Protein AF-A0A4Z2I5U9-F1 (afdb_monomer_lite)

Structure (mmCIF, N/CA/C/O backbone):
data_AF-A0A4Z2I5U9-F1
#
_entry.id   AF-A0A4Z2I5U9-F1
#
loop_
_atom_site.group_PDB
_atom_site.id
_atom_site.type_symbol
_atom_site.label_atom_id
_atom_site.label_alt_id
_atom_site.label_comp_id
_atom_site.label_asym_id
_atom_site.label_entity_id
_atom_site.label_seq_id
_atom_site.pdbx_PDB_ins_code
_atom_site.Cartn_x
_atom_site.Cartn_y
_atom_site.Cartn_z
_atom_site.occupancy
_atom_site.B_iso_or_equiv
_atom_site.auth_seq_id
_atom_site.auth_comp_id
_atom_site.auth_asym_id
_atom_site.auth_atom_id
_atom_site.pdbx_PDB_model_num
ATOM 1 N N . MET A 1 1 ? 30.782 12.715 21.870 1.00 36.53 1 MET A N 1
ATOM 2 C CA . MET A 1 1 ? 29.831 11.591 22.039 1.00 36.53 1 MET A CA 1
ATOM 3 C C . MET A 1 1 ? 28.956 11.567 20.795 1.00 36.53 1 MET A C 1
ATOM 5 O O . MET A 1 1 ? 28.400 12.606 20.507 1.00 36.53 1 MET A O 1
ATOM 9 N N . SER A 1 2 ? 28.831 10.538 19.965 1.00 38.31 2 SER A N 1
ATOM 10 C CA . SER A 1 2 ? 29.176 9.125 20.089 1.00 38.31 2 SER A CA 1
ATOM 11 C C . SER A 1 2 ? 29.490 8.554 18.703 1.00 38.31 2 SER A C 1
ATOM 13 O O . SER A 1 2 ? 29.048 9.061 17.678 1.00 38.31 2 SER A O 1
ATOM 15 N N . ARG A 1 3 ? 30.323 7.516 18.714 1.00 47.38 3 ARG A N 1
ATOM 16 C CA . ARG A 1 3 ? 30.872 6.787 17.570 1.00 47.38 3 ARG A CA 1
ATOM 17 C C . ARG A 1 3 ? 29.775 6.160 16.702 1.00 47.38 3 ARG A C 1
ATOM 19 O O . ARG A 1 3 ? 28.807 5.641 17.245 1.00 47.38 3 ARG A O 1
ATOM 26 N N . SER A 1 4 ? 30.036 6.048 15.401 1.00 41.62 4 SER A N 1
ATOM 27 C CA . SER A 1 4 ? 29.812 4.804 14.648 1.00 41.62 4 SER A CA 1
ATOM 28 C C . SER A 1 4 ? 30.653 4.802 13.374 1.00 41.62 4 SER A C 1
ATOM 30 O O . SER A 1 4 ? 30.242 5.229 12.302 1.00 41.62 4 SER A O 1
ATOM 32 N N . HIS A 1 5 ? 31.883 4.323 13.542 1.00 49.62 5 HIS A N 1
ATOM 33 C CA . HIS A 1 5 ? 32.709 3.778 12.476 1.00 49.62 5 HIS A CA 1
ATOM 34 C C . HIS A 1 5 ? 32.177 2.357 12.219 1.00 49.62 5 HIS A C 1
ATOM 36 O O . HIS A 1 5 ? 32.496 1.437 12.966 1.00 49.62 5 HIS A O 1
ATOM 42 N N . CYS A 1 6 ? 31.304 2.184 11.229 1.00 40.12 6 CYS A N 1
ATOM 43 C CA . CYS A 1 6 ? 30.964 0.875 10.672 1.00 40.12 6 CYS A CA 1
ATOM 44 C C . CYS A 1 6 ? 30.392 1.074 9.262 1.00 40.12 6 CYS A C 1
ATOM 46 O O . CYS A 1 6 ? 29.454 1.848 9.093 1.00 40.12 6 CYS A O 1
ATOM 48 N N . GLY A 1 7 ? 30.943 0.387 8.255 1.00 42.06 7 GLY A N 1
ATOM 49 C CA . GLY A 1 7 ? 30.237 0.197 6.980 1.00 42.06 7 GLY A CA 1
ATOM 50 C C . GLY A 1 7 ? 30.947 0.617 5.689 1.00 42.06 7 GLY A C 1
ATOM 51 O O . GLY A 1 7 ? 30.267 1.000 4.744 1.00 42.06 7 GLY A O 1
ATOM 52 N N . GLY A 1 8 ? 32.277 0.516 5.588 1.00 40.66 8 GLY A N 1
ATOM 53 C CA . GLY A 1 8 ? 32.987 0.760 4.317 1.00 40.66 8 GLY A CA 1
ATOM 54 C C . GLY A 1 8 ? 32.619 -0.211 3.180 1.00 40.66 8 GLY A C 1
ATOM 55 O O . GLY A 1 8 ? 32.756 0.138 2.015 1.00 40.66 8 GLY A O 1
ATOM 56 N N . ILE A 1 9 ? 32.094 -1.399 3.506 1.00 43.00 9 ILE A N 1
ATOM 57 C CA . ILE A 1 9 ? 31.749 -2.447 2.524 1.00 43.00 9 ILE A CA 1
ATOM 58 C C . ILE A 1 9 ? 30.229 -2.518 2.283 1.00 43.00 9 ILE A C 1
ATOM 60 O O . ILE A 1 9 ? 29.787 -2.760 1.167 1.00 43.00 9 ILE A O 1
ATOM 64 N N . LYS A 1 10 ? 29.410 -2.180 3.291 1.00 43.62 10 LYS A N 1
ATOM 65 C CA . LYS A 1 10 ? 27.941 -2.157 3.168 1.00 43.62 10 LYS A CA 1
ATOM 66 C C . LYS A 1 10 ? 27.428 -0.940 2.381 1.00 43.62 10 LYS A C 1
ATOM 68 O O . LYS A 1 10 ? 26.355 -1.009 1.798 1.00 43.62 10 LYS A O 1
ATOM 73 N N . ARG A 1 11 ? 28.213 0.148 2.292 1.00 43.50 11 ARG A N 1
ATOM 74 C CA . ARG A 1 11 ? 27.884 1.327 1.465 1.00 43.50 11 ARG A CA 1
ATOM 75 C C . ARG A 1 11 ? 27.935 1.065 -0.040 1.00 43.50 11 ARG A C 1
ATOM 77 O O . ARG A 1 11 ? 27.160 1.686 -0.756 1.00 43.50 11 ARG A O 1
ATOM 84 N N . LEU A 1 12 ? 28.806 0.178 -0.536 1.00 37.88 12 LEU A N 1
ATOM 85 C CA . LEU A 1 12 ? 28.911 -0.056 -1.985 1.00 37.88 12 LEU A CA 1
ATOM 86 C C . LEU A 1 12 ? 27.724 -0.864 -2.529 1.00 37.88 12 LEU A C 1
ATOM 88 O O . LEU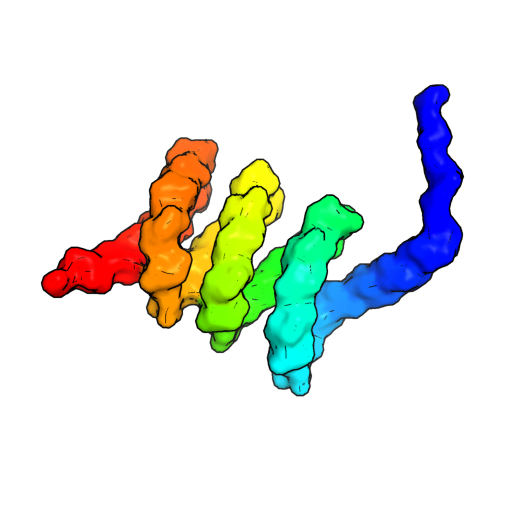 A 1 12 ? 27.158 -0.484 -3.551 1.00 37.88 12 LEU A O 1
ATOM 92 N N . GLU A 1 13 ? 27.287 -1.911 -1.822 1.00 43.59 13 GLU A N 1
ATOM 93 C CA . GLU A 1 13 ? 26.042 -2.617 -2.167 1.00 43.59 13 GLU A CA 1
ATOM 94 C C . GLU A 1 13 ? 24.836 -1.679 -2.077 1.00 43.59 13 GLU A C 1
ATOM 96 O O . GLU A 1 13 ? 23.963 -1.691 -2.941 1.00 43.59 13 GLU A O 1
ATOM 101 N N . PHE A 1 14 ? 24.798 -0.820 -1.061 1.00 46.00 14 PHE A N 1
ATOM 102 C CA . PHE A 1 14 ? 23.684 0.093 -0.852 1.00 46.00 14 PHE A CA 1
ATOM 103 C C . PHE A 1 14 ? 23.618 1.212 -1.907 1.00 46.00 14 PHE A C 1
ATOM 105 O O . PHE A 1 14 ? 22.540 1.496 -2.417 1.00 46.00 14 PHE A O 1
ATOM 112 N N . CYS A 1 15 ? 24.752 1.778 -2.342 1.00 45.50 15 CYS A N 1
ATOM 113 C CA . CYS A 1 15 ? 24.790 2.742 -3.451 1.00 45.50 15 CYS A CA 1
ATOM 114 C C . CYS A 1 15 ? 24.381 2.116 -4.795 1.00 45.50 15 CYS A C 1
ATOM 116 O O . CYS A 1 15 ? 23.673 2.757 -5.576 1.00 45.50 15 CYS A O 1
ATOM 118 N N . CYS A 1 16 ? 24.779 0.866 -5.065 1.00 48.31 16 CYS A N 1
ATOM 119 C CA . CYS A 1 16 ? 24.292 0.132 -6.237 1.00 48.31 16 CYS A CA 1
ATOM 120 C C . CYS A 1 16 ? 22.774 -0.072 -6.170 1.00 48.31 16 CYS A C 1
ATOM 122 O O . CYS A 1 16 ? 22.078 0.201 -7.148 1.00 48.31 16 CYS A O 1
ATOM 124 N N . ASN A 1 17 ? 22.248 -0.463 -5.005 1.00 56.78 17 ASN A N 1
ATOM 125 C CA . ASN A 1 17 ? 20.806 -0.560 -4.777 1.00 56.78 17 ASN A CA 1
ATOM 126 C C . ASN A 1 17 ? 20.102 0.800 -4.924 1.00 56.78 17 ASN A C 1
ATOM 128 O O . ASN A 1 17 ? 19.005 0.853 -5.463 1.00 56.78 17 ASN A O 1
ATOM 132 N N . HIS A 1 18 ? 20.739 1.909 -4.544 1.00 55.75 18 HIS A N 1
ATOM 133 C CA . HIS A 1 18 ? 20.190 3.263 -4.662 1.00 55.75 18 HIS A CA 1
ATOM 134 C C . HIS A 1 18 ? 20.009 3.706 -6.125 1.00 55.75 18 HIS A C 1
ATOM 136 O O . HIS A 1 18 ? 18.985 4.281 -6.501 1.00 55.75 18 HIS A O 1
ATOM 142 N N . MET A 1 19 ? 20.989 3.415 -6.987 1.00 60.72 19 MET A N 1
ATOM 143 C CA . MET A 1 19 ? 20.868 3.652 -8.431 1.00 60.72 19 MET A CA 1
ATOM 144 C C . MET A 1 19 ? 19.874 2.680 -9.084 1.00 60.72 19 MET A C 1
ATOM 146 O O . MET A 1 19 ? 19.106 3.099 -9.951 1.00 60.72 19 MET A O 1
ATOM 150 N N . LEU A 1 20 ? 19.832 1.421 -8.629 1.00 61.44 20 LEU A N 1
ATOM 151 C CA . LEU A 1 20 ? 18.856 0.419 -9.068 1.00 61.44 20 LEU A CA 1
ATOM 152 C C . LEU A 1 20 ? 17.418 0.795 -8.690 1.00 61.44 20 LEU A C 1
ATOM 154 O O . LEU A 1 20 ? 16.541 0.693 -9.535 1.00 61.44 20 LEU A O 1
ATOM 158 N N . LEU A 1 21 ? 17.168 1.312 -7.485 1.00 63.12 21 LEU A N 1
ATOM 159 C CA . LEU A 1 21 ? 15.856 1.802 -7.034 1.00 63.12 21 LEU A CA 1
ATOM 160 C C . LEU A 1 21 ? 15.336 2.961 -7.879 1.00 63.12 21 LEU A C 1
ATOM 162 O O . LEU A 1 21 ? 14.135 3.050 -8.129 1.00 63.12 21 LEU A O 1
ATOM 166 N N . ARG A 1 22 ? 16.232 3.811 -8.389 1.00 62.44 22 ARG A N 1
ATOM 167 C CA . ARG A 1 22 ? 15.857 4.878 -9.322 1.00 62.44 22 ARG A CA 1
ATOM 168 C C . ARG A 1 22 ? 15.444 4.347 -10.694 1.00 62.44 22 ARG A C 1
ATOM 170 O O . ARG A 1 22 ? 14.571 4.939 -11.323 1.00 62.44 22 ARG A O 1
ATOM 177 N N . VAL A 1 23 ? 16.053 3.257 -11.165 1.00 62.16 23 VAL A N 1
ATOM 178 C CA . VAL A 1 23 ? 15.736 2.668 -12.480 1.00 62.16 23 VAL A CA 1
ATOM 179 C C . VAL A 1 23 ? 14.718 1.531 -12.410 1.00 62.16 23 VAL A C 1
ATOM 181 O O . VAL A 1 23 ? 14.165 1.179 -13.445 1.00 62.16 23 VAL A O 1
ATOM 184 N N . LEU A 1 24 ? 14.422 0.998 -11.219 1.00 65.75 24 LEU A N 1
ATOM 185 C CA . LEU A 1 24 ? 13.393 -0.010 -10.938 1.00 65.75 24 LEU A CA 1
ATOM 186 C C . LEU A 1 24 ? 12.033 0.328 -11.573 1.00 65.75 24 LEU A C 1
ATOM 188 O O . LEU A 1 24 ? 11.507 -0.516 -12.299 1.00 65.75 24 LEU A O 1
ATOM 192 N N . PRO A 1 25 ? 11.488 1.551 -11.419 1.00 62.66 25 PRO A N 1
ATOM 193 C CA . PRO A 1 25 ? 10.264 1.931 -12.125 1.00 62.66 25 PRO A CA 1
ATOM 194 C C . PRO A 1 25 ? 10.411 1.921 -13.661 1.00 62.66 25 PRO A C 1
ATOM 196 O O . PRO A 1 25 ? 9.454 1.599 -14.358 1.00 62.66 25 PRO A O 1
ATOM 199 N N . SER A 1 26 ? 11.603 2.184 -14.207 1.00 65.38 26 SER A N 1
ATOM 200 C CA . SER A 1 26 ? 11.872 2.122 -15.656 1.00 65.38 26 SER A CA 1
ATOM 201 C C . SER A 1 26 ? 12.090 0.698 -16.186 1.00 65.38 26 SER A C 1
ATOM 203 O O . SER A 1 26 ? 11.882 0.453 -17.375 1.00 65.38 26 SER A O 1
ATOM 205 N N . VAL A 1 27 ? 12.512 -0.249 -15.339 1.00 64.88 27 VAL A N 1
ATOM 206 C CA . VAL A 1 27 ? 12.643 -1.675 -15.700 1.00 64.88 27 VAL A CA 1
ATOM 207 C C . VAL A 1 27 ? 11.392 -2.489 -15.384 1.00 64.88 27 VAL A C 1
ATOM 209 O O . VAL A 1 27 ? 11.263 -3.598 -15.895 1.00 64.88 27 VAL A O 1
ATOM 212 N N . TYR A 1 28 ? 10.435 -1.933 -14.637 1.00 65.94 28 TYR A N 1
ATOM 213 C CA . TYR A 1 28 ? 9.131 -2.547 -14.392 1.00 65.94 28 TYR A CA 1
ATOM 214 C C . TYR A 1 28 ? 8.431 -3.067 -15.658 1.00 65.94 28 TYR A C 1
ATOM 216 O O . TYR A 1 28 ? 8.099 -4.251 -15.683 1.00 65.94 28 TYR A O 1
ATOM 224 N N . PRO A 1 29 ? 8.285 -2.286 -16.750 1.00 65.25 29 PRO A N 1
ATOM 225 C CA . PRO A 1 29 ? 7.681 -2.805 -17.979 1.00 65.25 29 PRO A CA 1
ATOM 226 C C . PRO A 1 29 ? 8.541 -3.863 -18.691 1.00 65.25 29 PRO A C 1
ATOM 228 O O . PRO A 1 29 ? 8.046 -4.545 -19.582 1.00 65.25 29 PRO A O 1
ATOM 231 N N . ARG A 1 30 ? 9.827 -4.006 -18.335 1.00 67.56 30 ARG A N 1
ATOM 232 C CA . ARG A 1 30 ? 10.723 -5.016 -18.918 1.00 67.56 30 ARG A CA 1
ATOM 233 C C . ARG A 1 30 ? 10.706 -6.338 -18.154 1.00 67.56 30 ARG A C 1
ATOM 235 O O . ARG A 1 30 ? 10.841 -7.378 -18.789 1.00 67.56 30 ARG A O 1
ATOM 242 N N . GLN A 1 31 ? 10.597 -6.306 -16.824 1.00 65.69 31 GLN A N 1
ATOM 243 C CA . GLN A 1 31 ? 10.641 -7.496 -15.961 1.00 65.69 31 GLN A CA 1
ATOM 244 C C . GLN A 1 31 ? 9.713 -7.353 -14.738 1.00 65.69 31 GLN A C 1
ATOM 246 O O . GLN A 1 31 ? 10.194 -7.243 -13.606 1.00 65.69 31 GLN A O 1
ATOM 251 N N . PRO A 1 32 ? 8.384 -7.361 -14.939 1.00 67.38 32 PRO A N 1
ATOM 252 C CA . PRO A 1 32 ? 7.423 -7.195 -13.849 1.00 67.38 32 PRO A CA 1
ATOM 253 C C . PRO A 1 32 ? 7.489 -8.351 -12.836 1.00 67.38 32 PRO A C 1
ATOM 255 O O . PRO A 1 32 ? 7.521 -8.097 -11.636 1.00 67.38 32 PRO A O 1
ATOM 258 N N . ASP A 1 33 ? 7.635 -9.594 -13.307 1.00 70.06 33 ASP A N 1
ATOM 259 C CA . ASP A 1 33 ? 7.684 -10.813 -12.481 1.00 70.06 33 ASP A CA 1
ATOM 260 C C . ASP A 1 33 ? 8.820 -10.800 -11.444 1.00 70.06 33 ASP A C 1
ATOM 262 O O . ASP A 1 33 ? 8.630 -11.096 -10.264 1.00 70.06 33 ASP A O 1
ATOM 266 N N . THR A 1 34 ? 10.019 -10.393 -11.868 1.00 71.31 34 THR A N 1
ATOM 267 C CA . THR A 1 34 ? 11.189 -10.295 -10.986 1.00 71.31 34 THR A CA 1
ATOM 268 C C . THR A 1 34 ? 10.963 -9.249 -9.898 1.00 71.31 34 THR A C 1
ATOM 270 O O . THR A 1 34 ? 11.282 -9.486 -8.733 1.00 71.31 34 THR A O 1
ATOM 273 N N . ILE A 1 35 ? 10.361 -8.110 -10.248 1.00 73.44 35 ILE A N 1
ATOM 274 C CA . ILE A 1 35 ? 10.025 -7.075 -9.270 1.00 73.44 35 ILE A CA 1
ATOM 275 C C . ILE A 1 35 ? 8.950 -7.568 -8.311 1.00 73.44 35 ILE A C 1
ATOM 277 O O . ILE A 1 35 ? 9.091 -7.347 -7.114 1.00 73.44 35 ILE A O 1
ATOM 281 N N . HIS A 1 36 ? 7.917 -8.261 -8.796 1.00 72.94 36 HIS A N 1
ATOM 282 C CA . HIS A 1 36 ? 6.871 -8.828 -7.940 1.00 72.94 36 HIS A CA 1
ATOM 283 C C . HIS A 1 36 ? 7.452 -9.837 -6.944 1.00 72.94 36 HIS A C 1
ATOM 285 O O . HIS A 1 36 ? 7.142 -9.765 -5.756 1.00 72.94 36 HIS A O 1
ATOM 291 N N . CYS A 1 37 ? 8.370 -10.703 -7.385 1.00 71.62 37 CYS A N 1
ATOM 292 C CA . CYS A 1 37 ? 9.051 -11.663 -6.516 1.00 71.62 37 CYS A CA 1
ATOM 293 C C . CYS A 1 37 ? 9.937 -10.977 -5.462 1.00 71.62 37 CYS A C 1
ATOM 295 O O . CYS A 1 37 ? 10.001 -11.416 -4.312 1.00 71.62 37 CYS A O 1
ATOM 297 N N . HIS A 1 38 ? 10.610 -9.884 -5.826 1.00 71.94 38 HIS A N 1
ATOM 298 C CA . HIS A 1 38 ? 11.441 -9.122 -4.894 1.00 71.94 38 HIS A CA 1
ATOM 299 C C . HIS A 1 38 ? 10.658 -8.106 -4.059 1.00 71.94 38 HIS A C 1
ATOM 301 O O . HIS A 1 38 ? 11.195 -7.624 -3.065 1.00 71.94 38 HIS A O 1
ATOM 307 N N . LEU A 1 39 ? 9.399 -7.812 -4.393 1.00 75.56 39 LEU A N 1
ATOM 308 C CA . LEU A 1 39 ? 8.582 -6.786 -3.743 1.00 75.56 39 LEU A CA 1
ATOM 309 C C . LEU A 1 39 ? 8.464 -7.023 -2.235 1.00 75.56 39 LEU A C 1
ATOM 311 O O . LEU A 1 39 ? 8.632 -6.094 -1.452 1.00 75.56 39 LEU A O 1
ATOM 315 N N . GLY A 1 40 ? 8.267 -8.274 -1.811 1.00 73.62 40 GLY A N 1
ATOM 316 C CA . GLY A 1 40 ? 8.241 -8.631 -0.388 1.00 73.62 40 GLY A CA 1
ATOM 317 C C . GLY A 1 40 ? 9.556 -8.349 0.327 1.00 73.62 40 GLY A C 1
ATOM 318 O O . GLY A 1 40 ? 9.567 -7.789 1.421 1.00 73.62 40 GLY A O 1
ATOM 319 N N . ASN A 1 41 ? 10.673 -8.661 -0.325 1.00 75.44 41 ASN A N 1
ATOM 320 C CA . ASN A 1 41 ? 12.002 -8.425 0.225 1.00 75.44 41 ASN A CA 1
ATOM 321 C C . ASN A 1 41 ? 12.336 -6.923 0.264 1.00 75.44 41 ASN A C 1
ATOM 323 O O . ASN A 1 41 ? 12.909 -6.439 1.236 1.00 75.44 41 ASN A O 1
ATOM 327 N N . LEU A 1 42 ? 11.920 -6.177 -0.765 1.00 74.88 42 LEU A N 1
ATOM 328 C CA . LEU A 1 42 ? 12.045 -4.722 -0.864 1.00 74.88 42 LEU A CA 1
ATOM 329 C C . LEU A 1 42 ? 11.235 -4.015 0.231 1.00 74.88 42 LEU A C 1
ATOM 331 O O . LEU A 1 42 ? 11.750 -3.122 0.900 1.00 74.88 42 LEU A O 1
ATOM 335 N N . THR A 1 43 ? 9.999 -4.460 0.463 1.00 73.88 43 THR A N 1
ATOM 336 C CA . THR A 1 43 ? 9.129 -3.898 1.502 1.00 73.88 43 THR A CA 1
ATOM 337 C C . THR A 1 43 ? 9.669 -4.226 2.898 1.00 73.88 43 THR A C 1
ATOM 339 O O . THR A 1 43 ? 9.703 -3.350 3.751 1.00 73.88 43 THR A O 1
ATOM 342 N N . ALA A 1 44 ? 10.215 -5.428 3.122 1.00 75.81 44 ALA A N 1
ATOM 343 C CA . ALA A 1 44 ? 10.890 -5.775 4.380 1.00 75.81 44 ALA A CA 1
ATOM 344 C C . ALA A 1 44 ? 12.181 -4.966 4.618 1.00 75.81 44 ALA A C 1
ATOM 346 O O . ALA A 1 44 ? 12.526 -4.633 5.754 1.00 75.81 44 ALA A O 1
ATOM 347 N N . MET A 1 45 ? 12.898 -4.618 3.546 1.00 72.12 45 MET A N 1
ATOM 348 C CA . MET A 1 45 ? 14.060 -3.735 3.615 1.00 72.12 45 MET A CA 1
ATOM 349 C C . MET A 1 45 ? 13.686 -2.270 3.855 1.00 72.12 45 MET A C 1
ATOM 351 O O . MET A 1 45 ? 14.548 -1.522 4.299 1.00 72.12 45 MET A O 1
ATOM 355 N N . MET A 1 46 ? 12.432 -1.853 3.637 1.00 75.19 46 MET A N 1
ATOM 356 C CA . MET A 1 46 ? 11.996 -0.454 3.758 1.00 75.19 46 MET A CA 1
ATOM 357 C C . MET A 1 46 ? 12.323 0.163 5.126 1.00 75.19 46 MET A C 1
ATOM 359 O O . MET A 1 46 ? 12.727 1.320 5.187 1.00 75.19 46 MET A O 1
ATOM 363 N N . SER A 1 47 ? 12.249 -0.611 6.215 1.00 69.31 47 SER A N 1
ATOM 364 C CA . SER A 1 47 ? 12.629 -0.144 7.562 1.00 69.31 47 SER A CA 1
ATOM 365 C C . SER A 1 47 ? 14.137 0.088 7.748 1.00 69.31 47 SER A C 1
ATOM 367 O O . SER A 1 47 ? 14.539 0.693 8.738 1.00 69.31 47 SER A O 1
ATOM 369 N N . GLN A 1 48 ? 14.969 -0.443 6.852 1.00 72.56 48 GLN A N 1
ATOM 370 C CA . GLN A 1 48 ? 16.432 -0.351 6.886 1.00 72.56 48 GLN A CA 1
ATOM 371 C C . GLN A 1 48 ? 16.981 0.649 5.854 1.00 72.56 48 GLN A C 1
ATOM 373 O O . GLN A 1 48 ? 18.191 0.863 5.808 1.00 72.56 48 GLN A O 1
ATOM 378 N N . LEU A 1 49 ? 16.113 1.208 5.005 1.00 71.50 49 LEU A N 1
ATOM 379 C CA . LEU A 1 49 ? 16.462 2.146 3.939 1.00 71.50 49 LEU A CA 1
ATOM 380 C C . LEU A 1 49 ? 16.417 3.603 4.431 1.00 71.50 49 LEU A C 1
ATOM 382 O O . LEU A 1 49 ? 15.654 3.914 5.345 1.00 71.50 49 LEU A O 1
ATOM 386 N N . GLU A 1 50 ? 17.196 4.500 3.814 1.00 75.50 50 GLU A N 1
ATOM 387 C CA . GLU A 1 50 ? 17.103 5.936 4.095 1.00 75.50 50 GLU A CA 1
ATOM 388 C C . GLU A 1 50 ? 15.889 6.559 3.375 1.00 75.50 50 GLU A C 1
ATOM 390 O O . GLU A 1 50 ? 15.303 5.984 2.451 1.00 75.50 50 GLU A O 1
ATOM 395 N N . SER A 1 51 ? 15.500 7.770 3.790 1.00 72.06 51 SER A N 1
ATOM 396 C CA . SER A 1 51 ? 14.324 8.478 3.264 1.00 72.06 51 SER A CA 1
ATOM 397 C C . SER A 1 51 ? 14.254 8.584 1.726 1.00 72.06 51 SER A C 1
ATOM 399 O O . SER A 1 51 ? 13.164 8.387 1.182 1.00 72.06 51 SER A O 1
ATOM 401 N N . PRO A 1 52 ? 15.344 8.870 0.974 1.00 74.69 52 PRO A N 1
ATOM 402 C CA . PRO A 1 52 ? 15.256 8.952 -0.482 1.00 74.69 52 PRO A CA 1
ATOM 403 C C . PRO A 1 52 ? 14.976 7.595 -1.140 1.00 74.69 52 PRO A C 1
ATOM 405 O O . PRO A 1 52 ? 14.212 7.537 -2.105 1.00 74.69 52 PRO A O 1
ATOM 408 N N . GLU A 1 53 ? 15.533 6.493 -0.643 1.00 75.50 53 GLU A N 1
ATOM 409 C CA . GLU A 1 53 ? 15.232 5.151 -1.155 1.00 75.50 53 GLU A CA 1
ATOM 410 C C . GLU A 1 53 ? 13.806 4.724 -0.851 1.00 75.50 53 GLU A C 1
ATOM 412 O O . GLU A 1 53 ? 13.140 4.183 -1.735 1.00 75.50 53 GLU A O 1
ATOM 417 N N . GLN A 1 54 ? 13.323 4.994 0.365 1.00 78.19 54 GLN A N 1
ATOM 418 C CA . GLN A 1 54 ? 11.940 4.710 0.742 1.00 78.19 54 GLN A CA 1
ATOM 419 C C . GLN A 1 54 ? 10.970 5.374 -0.240 1.00 78.19 54 GLN A C 1
ATOM 421 O O . GLN A 1 54 ? 10.056 4.717 -0.731 1.00 78.19 54 GLN A O 1
ATOM 426 N N . GLN A 1 55 ? 11.223 6.629 -0.622 1.00 78.12 55 GLN A N 1
ATOM 427 C CA . GLN A 1 55 ? 10.421 7.352 -1.615 1.00 78.12 55 GLN A CA 1
ATOM 428 C C . GLN A 1 55 ? 10.431 6.683 -3.003 1.00 78.12 55 GLN A C 1
ATOM 430 O O . GLN A 1 55 ? 9.385 6.574 -3.647 1.00 78.12 55 GLN A O 1
ATOM 435 N N . HIS A 1 56 ? 11.581 6.184 -3.471 1.00 79.69 56 HIS A N 1
ATOM 436 C CA . HIS A 1 56 ? 11.646 5.443 -4.740 1.00 79.69 56 HIS A CA 1
ATOM 437 C C . HIS A 1 56 ? 10.874 4.118 -4.669 1.00 79.69 56 HIS A C 1
ATOM 439 O O . HIS A 1 56 ? 10.168 3.761 -5.613 1.00 79.69 56 HIS A O 1
ATOM 445 N N . LEU A 1 57 ? 10.977 3.408 -3.545 1.00 79.81 57 LEU A N 1
ATOM 446 C CA . LEU A 1 57 ? 10.311 2.126 -3.319 1.00 79.81 57 LEU A CA 1
ATOM 447 C C . LEU A 1 57 ? 8.790 2.302 -3.219 1.00 79.81 57 LEU A C 1
ATOM 449 O O . LEU A 1 57 ? 8.038 1.564 -3.847 1.00 79.81 57 LEU A O 1
ATOM 453 N N . ILE A 1 58 ? 8.338 3.347 -2.526 1.00 82.50 58 ILE A N 1
ATOM 454 C CA . ILE A 1 58 ? 6.938 3.778 -2.494 1.00 82.50 58 ILE A CA 1
ATOM 455 C C . ILE A 1 58 ? 6.417 4.065 -3.900 1.00 82.50 58 ILE A C 1
ATOM 457 O O . ILE A 1 58 ? 5.341 3.593 -4.260 1.00 82.50 58 ILE A O 1
ATOM 461 N N . ARG A 1 59 ? 7.176 4.800 -4.722 1.00 81.81 59 ARG A N 1
ATOM 462 C CA . ARG A 1 59 ? 6.779 5.085 -6.107 1.00 81.81 59 ARG A CA 1
ATOM 463 C C . ARG A 1 59 ? 6.663 3.810 -6.943 1.00 81.81 59 ARG A C 1
ATOM 465 O O . ARG A 1 59 ? 5.737 3.701 -7.739 1.00 81.81 59 ARG A O 1
ATOM 472 N N . LEU A 1 60 ? 7.548 2.835 -6.742 1.00 82.00 60 LEU A N 1
ATOM 473 C CA . LEU A 1 60 ? 7.418 1.521 -7.371 1.00 82.00 60 LEU A CA 1
ATOM 474 C C . LEU A 1 60 ? 6.142 0.803 -6.910 1.00 82.00 60 LEU A C 1
ATOM 476 O O . LEU A 1 60 ? 5.422 0.266 -7.745 1.00 82.00 60 LEU A O 1
ATOM 480 N N . ILE A 1 61 ? 5.834 0.837 -5.610 1.00 81.44 61 ILE A N 1
ATOM 481 C CA . ILE A 1 61 ? 4.598 0.269 -5.055 1.00 81.44 61 ILE A CA 1
ATOM 482 C C . ILE A 1 61 ? 3.365 0.940 -5.669 1.00 81.44 61 ILE A C 1
ATOM 484 O O . ILE A 1 61 ? 2.434 0.227 -6.015 1.00 81.44 61 ILE A O 1
ATOM 488 N N . GLN A 1 62 ? 3.364 2.266 -5.870 1.00 82.12 62 GLN A N 1
ATOM 489 C CA . GLN A 1 62 ? 2.274 2.960 -6.578 1.00 82.12 62 GLN A CA 1
ATOM 490 C C . GLN A 1 62 ? 2.078 2.413 -7.993 1.00 82.12 62 GLN A C 1
ATOM 492 O O . GLN A 1 62 ? 0.969 2.058 -8.364 1.00 82.12 62 GLN A O 1
ATOM 497 N N . ILE A 1 63 ? 3.162 2.296 -8.767 1.00 82.31 63 ILE A N 1
ATOM 498 C CA . ILE A 1 63 ? 3.102 1.786 -10.145 1.00 82.31 63 ILE A CA 1
ATOM 499 C C . ILE A 1 63 ? 2.603 0.338 -10.160 1.00 82.31 63 ILE A C 1
ATOM 501 O O . ILE A 1 63 ? 1.798 -0.035 -11.006 1.00 82.31 63 ILE A O 1
ATOM 505 N N . VAL A 1 64 ? 3.057 -0.488 -9.211 1.00 82.88 64 VAL A N 1
ATOM 506 C CA . VAL A 1 64 ? 2.571 -1.865 -9.064 1.00 82.88 64 VAL A CA 1
ATOM 507 C C . VAL A 1 64 ? 1.095 -1.874 -8.678 1.00 82.88 64 VAL A C 1
ATOM 509 O O . VAL A 1 64 ? 0.370 -2.719 -9.182 1.00 82.88 64 VAL A O 1
ATOM 512 N N . ALA A 1 65 ? 0.641 -0.959 -7.822 1.00 82.06 65 ALA A N 1
ATOM 513 C CA . ALA A 1 65 ? -0.764 -0.844 -7.446 1.00 82.06 65 ALA A CA 1
ATOM 514 C C . ALA A 1 65 ? -1.642 -0.484 -8.643 1.00 82.06 65 ALA A C 1
ATOM 516 O O . ALA A 1 65 ? -2.693 -1.082 -8.817 1.00 82.06 65 ALA A O 1
ATOM 517 N N . GLU A 1 66 ? -1.177 0.433 -9.488 1.00 81.69 66 GLU A N 1
ATOM 518 C CA . GLU A 1 66 ? -1.893 0.872 -10.684 1.00 81.69 66 GLU A CA 1
ATOM 519 C C . GLU A 1 66 ? -1.930 -0.226 -11.763 1.00 81.69 66 GLU A C 1
ATOM 521 O O . GLU A 1 66 ? -2.970 -0.496 -12.357 1.00 81.69 66 GLU A O 1
ATOM 526 N N . GLN A 1 67 ? -0.806 -0.914 -11.992 1.00 82.25 67 GLN A N 1
ATOM 527 C CA . GLN A 1 67 ? -0.672 -1.903 -13.069 1.00 82.25 67 GLN A CA 1
ATOM 528 C C . GLN A 1 67 ? -1.121 -3.318 -12.659 1.00 82.25 67 GLN A C 1
ATOM 530 O O . GLN A 1 67 ? -1.744 -4.031 -13.441 1.00 82.25 67 GLN A O 1
ATOM 535 N N . HIS A 1 68 ? -0.770 -3.756 -11.447 1.00 80.88 68 HIS A N 1
ATOM 536 C CA . HIS A 1 68 ? -0.989 -5.110 -10.919 1.00 80.88 68 HIS A CA 1
ATOM 537 C C . HIS A 1 68 ? -1.359 -5.098 -9.416 1.00 80.88 68 HIS A C 1
ATOM 539 O O . HIS A 1 68 ? -0.640 -5.671 -8.586 1.00 80.88 68 HIS A O 1
ATOM 545 N N . PRO A 1 69 ? -2.513 -4.519 -9.041 1.00 77.56 69 PRO A N 1
ATOM 546 C CA . PRO A 1 69 ? -2.938 -4.378 -7.641 1.00 77.56 69 PRO A CA 1
ATOM 547 C C . PRO A 1 69 ? -3.064 -5.714 -6.888 1.00 77.56 69 PRO A C 1
ATOM 549 O O . PRO A 1 69 ? -2.848 -5.784 -5.679 1.00 77.56 69 PRO A O 1
ATOM 552 N N . LEU A 1 70 ? -3.342 -6.817 -7.591 1.00 78.69 70 LEU A N 1
ATOM 553 C CA . LEU A 1 70 ? -3.422 -8.159 -6.997 1.00 78.69 70 LEU A CA 1
ATOM 554 C C . LEU A 1 70 ? -2.099 -8.608 -6.356 1.00 78.69 70 LEU A C 1
ATOM 556 O O . LEU A 1 70 ? -2.113 -9.329 -5.360 1.00 78.69 70 LEU A O 1
ATOM 560 N N . MET A 1 71 ? -0.958 -8.150 -6.878 1.00 78.94 71 MET A N 1
ATOM 561 C CA . MET A 1 71 ? 0.366 -8.483 -6.336 1.00 78.94 71 MET A CA 1
ATOM 562 C C . MET A 1 71 ? 0.634 -7.810 -4.988 1.00 78.94 71 MET A C 1
ATOM 564 O O . MET A 1 71 ? 1.475 -8.274 -4.218 1.00 78.94 71 MET A O 1
ATOM 568 N N . LEU A 1 72 ? -0.107 -6.745 -4.670 1.00 77.00 72 LEU A N 1
ATOM 569 C CA . LEU A 1 72 ? -0.019 -6.065 -3.384 1.00 77.00 72 LEU A CA 1
ATOM 570 C C . LEU A 1 72 ? -0.921 -6.676 -2.317 1.00 77.00 72 LEU A C 1
ATOM 572 O O . LEU A 1 72 ? -0.650 -6.430 -1.149 1.00 77.00 72 LEU A O 1
ATOM 576 N N . SER A 1 73 ? -1.913 -7.511 -2.659 1.00 77.81 73 SER A N 1
ATOM 577 C CA . SER A 1 73 ? -2.738 -8.229 -1.665 1.00 77.81 73 SER A CA 1
ATOM 578 C C . SER A 1 73 ? -1.916 -8.901 -0.550 1.00 77.81 73 SER A C 1
ATOM 580 O O . SER A 1 73 ? -2.194 -8.635 0.618 1.00 77.81 73 SER A O 1
ATOM 582 N N . PRO A 1 74 ? -0.875 -9.709 -0.847 1.00 79.19 74 PRO A N 1
ATOM 583 C CA . PRO A 1 74 ? -0.037 -10.306 0.199 1.00 79.19 74 PRO A CA 1
ATOM 584 C C . PRO A 1 74 ? 0.860 -9.290 0.928 1.00 79.19 74 PRO A C 1
ATOM 586 O O . PRO A 1 74 ? 1.325 -9.569 2.029 1.00 79.19 74 PRO A O 1
ATOM 589 N N . GLN A 1 75 ? 1.103 -8.114 0.339 1.00 78.06 75 GLN A N 1
ATOM 590 C CA . GLN A 1 75 ? 1.898 -7.036 0.938 1.00 78.06 75 GLN A CA 1
ATOM 591 C C . GLN A 1 75 ? 1.061 -6.094 1.813 1.00 78.06 75 GLN A C 1
ATOM 593 O O . GLN A 1 75 ? 1.639 -5.395 2.640 1.00 78.06 75 GLN A O 1
ATOM 598 N N . VAL A 1 76 ? -0.272 -6.067 1.670 1.00 81.44 76 VAL A N 1
ATOM 599 C CA . VAL A 1 76 ? -1.189 -5.194 2.431 1.00 81.44 76 VAL A CA 1
ATOM 600 C C . VAL A 1 76 ? -0.851 -5.125 3.925 1.00 81.44 76 VAL A C 1
ATOM 602 O O . VAL A 1 76 ? -0.650 -4.011 4.402 1.00 81.44 76 VAL A O 1
ATOM 605 N N . PRO A 1 77 ? -0.734 -6.237 4.682 1.00 80.69 77 PRO A N 1
ATOM 606 C CA . PRO A 1 77 ? -0.411 -6.167 6.111 1.00 80.69 77 PRO A CA 1
ATOM 607 C C . PRO A 1 77 ? 0.920 -5.460 6.395 1.00 80.69 77 PRO A C 1
ATOM 609 O O . PRO A 1 77 ? 1.016 -4.677 7.339 1.00 80.69 77 PRO A O 1
ATOM 612 N N . THR A 1 78 ? 1.930 -5.685 5.555 1.00 81.38 78 THR A N 1
ATOM 613 C CA . THR A 1 78 ? 3.232 -5.022 5.658 1.00 81.38 78 THR A CA 1
ATOM 614 C C . THR A 1 78 ? 3.112 -3.524 5.375 1.00 81.38 78 THR A C 1
ATOM 616 O O . THR A 1 78 ? 3.603 -2.711 6.152 1.00 81.38 78 THR A O 1
ATOM 619 N N . LEU A 1 79 ? 2.406 -3.142 4.305 1.00 81.56 79 LEU A N 1
ATOM 620 C CA . LEU A 1 79 ? 2.160 -1.741 3.943 1.00 81.56 79 LEU A CA 1
ATOM 621 C C . LEU A 1 79 ? 1.367 -1.008 5.031 1.00 81.56 79 LEU A C 1
ATOM 623 O O . LEU A 1 79 ? 1.688 0.125 5.372 1.00 81.56 79 LEU A O 1
ATOM 627 N N . VAL A 1 80 ? 0.370 -1.673 5.619 1.00 80.69 80 VAL A N 1
ATOM 628 C CA . VAL A 1 80 ? -0.410 -1.149 6.745 1.00 80.69 80 VAL A CA 1
ATOM 629 C C . VAL A 1 80 ? 0.475 -0.923 7.973 1.00 80.69 80 VAL A C 1
ATOM 631 O O . VAL A 1 80 ? 0.299 0.076 8.665 1.00 80.69 80 VAL A O 1
ATOM 634 N N . GLY A 1 81 ? 1.473 -1.781 8.203 1.00 80.25 81 GLY A N 1
ATOM 635 C CA . GLY A 1 81 ? 2.492 -1.570 9.234 1.00 80.25 81 GLY A CA 1
ATOM 636 C C . GLY A 1 81 ? 3.309 -0.286 9.038 1.00 80.25 81 GLY A C 1
ATOM 637 O O . GLY A 1 81 ? 3.711 0.336 10.019 1.00 80.25 81 GLY A O 1
ATOM 638 N N . TYR A 1 82 ? 3.491 0.156 7.791 1.00 80.56 82 TYR A N 1
ATOM 639 C CA . TYR A 1 82 ? 4.195 1.397 7.450 1.00 80.56 82 TYR A CA 1
ATOM 640 C C . TYR A 1 82 ? 3.301 2.645 7.426 1.00 80.56 82 TYR A C 1
ATOM 642 O O . TYR A 1 82 ? 3.824 3.754 7.352 1.00 80.56 82 TYR A O 1
ATOM 650 N N . LEU A 1 83 ? 1.973 2.513 7.566 1.00 75.56 83 LEU A N 1
ATOM 651 C CA . LEU A 1 83 ? 1.057 3.666 7.637 1.00 75.56 83 LEU A CA 1
ATOM 652 C C . LEU A 1 83 ? 1.291 4.563 8.864 1.00 75.56 83 LEU A C 1
ATOM 654 O O . LEU A 1 83 ? 0.728 5.656 8.917 1.00 75.56 83 LEU A O 1
ATOM 658 N N . GLY A 1 84 ? 2.107 4.129 9.830 1.00 69.00 84 GLY A N 1
ATOM 659 C CA . GLY A 1 84 ? 2.553 4.960 10.950 1.00 69.00 84 GLY A CA 1
ATOM 660 C C . GLY A 1 84 ? 3.558 6.052 10.564 1.00 69.00 84 GLY A C 1
ATOM 661 O O . GLY A 1 84 ? 3.752 6.983 11.342 1.00 69.00 84 GLY A O 1
ATOM 662 N N . ASP A 1 85 ? 4.175 5.965 9.382 1.00 76.62 85 ASP A N 1
ATOM 663 C CA . ASP A 1 85 ? 5.149 6.945 8.910 1.00 76.62 85 ASP A CA 1
ATOM 664 C C . ASP A 1 85 ? 4.492 7.950 7.960 1.00 76.62 85 ASP A C 1
ATOM 666 O O . ASP A 1 85 ? 4.198 7.639 6.804 1.00 76.62 85 ASP A O 1
ATOM 670 N N . GLN A 1 86 ? 4.257 9.170 8.448 1.00 71.75 86 GLN A N 1
ATOM 671 C CA . GLN A 1 86 ? 3.434 10.177 7.769 1.00 71.75 86 GLN A CA 1
ATOM 672 C C . GLN A 1 86 ? 3.945 10.546 6.365 1.00 71.75 86 GLN A C 1
ATOM 674 O O . GLN A 1 86 ? 3.156 10.939 5.507 1.00 71.75 86 GLN A O 1
ATOM 679 N N . SER A 1 87 ? 5.245 10.368 6.103 1.00 73.31 87 SER A N 1
ATOM 680 C CA . SER A 1 87 ? 5.848 10.597 4.786 1.00 73.31 87 SER A CA 1
ATOM 681 C C . SER A 1 87 ? 5.513 9.505 3.762 1.00 73.31 87 SER A C 1
ATOM 683 O O . SER A 1 87 ? 5.661 9.736 2.559 1.00 73.31 87 SER A O 1
ATOM 685 N N . LEU A 1 88 ? 5.119 8.318 4.223 1.00 78.88 88 LEU A N 1
ATOM 686 C CA . LEU A 1 88 ? 4.795 7.149 3.405 1.00 78.88 88 LEU A CA 1
ATOM 687 C C . LEU A 1 88 ? 3.282 6.917 3.351 1.00 78.88 88 LEU A C 1
ATOM 689 O O . LEU A 1 88 ? 2.774 6.441 2.335 1.00 78.88 88 LEU A O 1
ATOM 693 N N . THR A 1 89 ? 2.560 7.283 4.417 1.00 83.00 89 THR A N 1
ATOM 694 C CA . THR A 1 89 ? 1.124 7.038 4.591 1.00 83.00 89 THR A CA 1
ATOM 695 C C . THR A 1 89 ? 0.293 7.479 3.390 1.00 83.00 89 THR A C 1
ATOM 697 O O . THR A 1 89 ? -0.580 6.732 2.955 1.00 83.00 89 THR A O 1
ATOM 700 N N . GLU A 1 90 ? 0.555 8.665 2.837 1.00 83.31 90 GLU A N 1
ATOM 701 C CA . GLU A 1 90 ? -0.245 9.230 1.744 1.00 83.31 90 GLU A CA 1
ATOM 702 C C . GLU A 1 90 ? -0.162 8.386 0.469 1.00 83.31 90 GLU A C 1
ATOM 704 O O . GLU A 1 90 ? -1.183 7.981 -0.085 1.00 83.31 90 GLU A O 1
ATOM 709 N N . ALA A 1 91 ? 1.054 8.032 0.057 1.00 83.31 91 ALA A N 1
ATOM 710 C CA . ALA A 1 91 ? 1.252 7.172 -1.096 1.00 83.31 91 ALA A CA 1
ATOM 711 C C . ALA A 1 91 ? 0.743 5.751 -0.816 1.00 83.31 91 ALA A C 1
ATOM 713 O O . ALA A 1 91 ? -0.008 5.196 -1.612 1.00 83.31 91 ALA A O 1
ATOM 714 N N . LEU A 1 92 ? 1.072 5.160 0.336 1.00 84.88 92 LEU A N 1
ATOM 715 C CA . LEU A 1 92 ? 0.587 3.823 0.696 1.00 84.88 92 LEU A CA 1
ATOM 716 C C . LEU A 1 92 ? -0.941 3.737 0.640 1.00 84.88 92 LEU A C 1
ATOM 718 O O . LEU A 1 92 ? -1.471 2.775 0.094 1.00 84.88 92 LEU A O 1
ATOM 722 N N . LEU A 1 93 ? -1.649 4.763 1.113 1.00 83.50 93 LEU A N 1
ATOM 723 C CA . LEU A 1 93 ? -3.099 4.857 0.973 1.00 83.50 93 LEU A CA 1
ATOM 724 C C . LEU A 1 93 ? -3.563 4.894 -0.479 1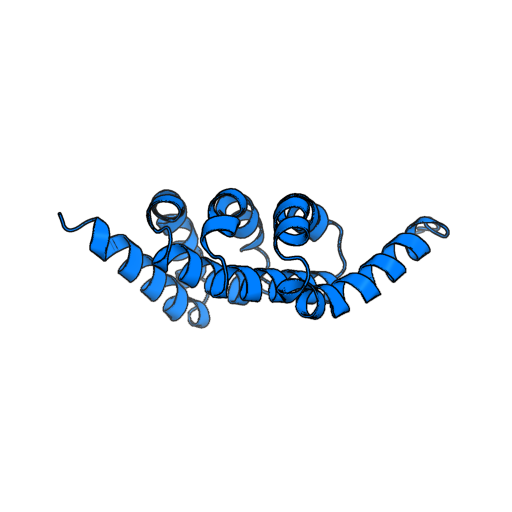.00 83.50 93 LEU A C 1
ATOM 726 O O . LEU A 1 93 ? -4.536 4.215 -0.794 1.00 83.50 93 LEU A O 1
ATOM 730 N N . GLY A 1 94 ? -2.875 5.636 -1.349 1.00 83.81 94 GLY A N 1
ATOM 731 C CA . GLY A 1 94 ? -3.102 5.603 -2.796 1.00 83.81 94 GLY A CA 1
ATOM 732 C C . GLY A 1 94 ? -3.047 4.180 -3.350 1.00 83.81 94 GLY A C 1
ATOM 733 O O . GLY A 1 94 ? -4.027 3.703 -3.913 1.00 83.81 94 GLY A O 1
ATOM 734 N N . ALA A 1 95 ? -1.973 3.445 -3.056 1.00 84.75 95 ALA A N 1
ATOM 735 C CA . ALA A 1 95 ? -1.840 2.054 -3.492 1.00 84.75 95 ALA A CA 1
ATOM 736 C C . ALA A 1 95 ? -2.945 1.154 -2.921 1.00 84.75 95 ALA A C 1
ATOM 738 O O . ALA A 1 95 ? -3.482 0.303 -3.623 1.00 84.75 95 ALA A O 1
ATOM 739 N N . LEU A 1 96 ? -3.316 1.341 -1.652 1.00 83.88 96 LEU A N 1
ATOM 740 C CA . LEU A 1 96 ? -4.385 0.566 -1.020 1.00 83.88 96 LEU A CA 1
ATOM 741 C C . LEU A 1 96 ? -5.759 0.868 -1.637 1.00 83.88 96 LEU A C 1
ATOM 743 O O . LEU A 1 96 ? -6.607 -0.021 -1.658 1.00 83.88 96 LEU A O 1
ATOM 747 N N . VAL A 1 97 ? -5.986 2.071 -2.180 1.00 84.12 97 VAL A N 1
ATOM 748 C CA . VAL A 1 97 ? -7.185 2.375 -2.977 1.00 84.12 97 VAL A CA 1
ATOM 749 C C . VAL A 1 97 ? -7.231 1.500 -4.222 1.00 84.12 97 VAL A C 1
ATOM 751 O O . VAL A 1 97 ? -8.246 0.842 -4.434 1.00 84.12 97 VAL A O 1
ATOM 754 N N . ASP A 1 98 ? -6.162 1.425 -5.010 1.00 85.06 98 ASP A N 1
ATOM 755 C CA . ASP A 1 98 ? -6.135 0.577 -6.210 1.00 85.06 98 ASP A CA 1
ATOM 756 C C . ASP A 1 98 ? -6.286 -0.912 -5.873 1.00 85.06 98 ASP A C 1
ATOM 758 O O . ASP A 1 98 ? -7.072 -1.630 -6.497 1.00 85.06 98 ASP A O 1
ATOM 762 N N . VAL A 1 99 ? -5.640 -1.370 -4.795 1.00 83.81 99 VAL A N 1
ATOM 763 C CA . VAL A 1 99 ? -5.842 -2.733 -4.279 1.00 83.81 99 VAL A CA 1
ATOM 764 C C . VAL A 1 99 ? -7.287 -2.955 -3.849 1.00 83.81 99 VAL A C 1
ATOM 766 O O . VAL A 1 99 ? -7.817 -4.032 -4.091 1.00 83.81 99 VAL A O 1
ATOM 769 N N . SER A 1 100 ? -7.963 -1.959 -3.270 1.00 82.62 100 SER A N 1
ATOM 770 C CA . SER A 1 100 ? -9.377 -2.086 -2.891 1.00 82.62 100 SER A CA 1
ATOM 771 C C . SER A 1 100 ? -10.299 -2.222 -4.092 1.00 82.62 100 SER A C 1
ATOM 773 O O . SER A 1 100 ? -11.304 -2.914 -4.000 1.00 82.62 100 SER A O 1
ATOM 775 N N . GLN A 1 101 ? -9.953 -1.606 -5.222 1.00 80.81 101 GLN A N 1
ATOM 776 C CA . GLN A 1 101 ? -10.737 -1.715 -6.449 1.00 80.81 101 GLN A CA 1
ATOM 777 C C . GLN A 1 101 ? -10.573 -3.096 -7.097 1.00 80.81 101 GLN A C 1
ATOM 779 O O . GLN A 1 101 ? -11.533 -3.634 -7.639 1.00 80.81 101 GLN A O 1
ATOM 784 N N . ALA A 1 102 ? -9.382 -3.698 -7.018 1.00 81.00 102 ALA A N 1
ATOM 785 C CA . ALA A 1 102 ? -9.109 -4.998 -7.640 1.00 81.00 102 ALA A CA 1
ATOM 786 C C . ALA A 1 102 ? -9.294 -6.213 -6.713 1.00 81.00 102 ALA A C 1
ATOM 788 O O . ALA A 1 102 ? -9.605 -7.312 -7.166 1.00 81.00 102 ALA A O 1
ATOM 789 N N . SER A 1 103 ? -9.040 -6.056 -5.417 1.00 78.31 103 SER A N 1
ATOM 790 C CA . SER A 1 103 ? -9.137 -7.092 -4.376 1.00 78.31 103 SER A CA 1
ATOM 791 C C . SER A 1 103 ? -9.596 -6.505 -3.040 1.00 78.31 103 SER A C 1
ATOM 793 O O . SER A 1 103 ? -8.858 -6.479 -2.050 1.00 78.31 103 SER A O 1
ATOM 795 N N . PRO A 1 104 ? -10.857 -6.069 -2.981 1.00 75.12 104 PRO A N 1
ATOM 796 C CA . PRO A 1 104 ? -11.439 -5.495 -1.774 1.00 75.12 104 PRO A CA 1
ATOM 797 C C . PRO A 1 104 ? -11.503 -6.482 -0.601 1.00 75.12 104 PRO A C 1
ATOM 799 O O . PRO A 1 104 ? -11.358 -6.070 0.549 1.00 75.12 104 PRO A O 1
ATOM 802 N N . SER A 1 105 ? -11.651 -7.785 -0.867 1.00 78.44 105 SER A N 1
ATOM 803 C CA . SER A 1 105 ? -11.700 -8.837 0.161 1.00 78.44 105 SER A CA 1
ATOM 804 C C . SER A 1 105 ? -10.450 -8.856 1.048 1.00 78.44 105 SER A C 1
ATOM 806 O O . SER A 1 105 ? -10.561 -9.061 2.254 1.00 78.44 105 SER A O 1
ATOM 808 N N . SER A 1 106 ? -9.274 -8.571 0.478 1.00 75.31 106 SER A N 1
ATOM 809 C CA . SER A 1 106 ? -8.003 -8.496 1.214 1.00 75.31 106 SER A CA 1
ATOM 810 C C . SER A 1 106 ? -7.916 -7.275 2.137 1.00 75.31 106 SER A C 1
ATOM 812 O O . SER A 1 106 ? -7.106 -7.262 3.060 1.00 75.31 106 SER A O 1
ATOM 814 N N . LEU A 1 107 ? -8.737 -6.244 1.905 1.00 77.94 107 LEU A N 1
ATOM 815 C CA . LEU A 1 107 ? -8.709 -4.973 2.636 1.00 77.94 107 LEU A CA 1
ATOM 816 C C . LEU A 1 107 ? -9.812 -4.831 3.684 1.00 77.94 107 LEU A C 1
ATOM 818 O O . LEU A 1 107 ? -9.681 -3.982 4.566 1.00 77.94 107 LEU A O 1
ATOM 822 N N . VAL A 1 108 ? -10.842 -5.685 3.654 1.00 78.94 108 VAL A N 1
ATOM 823 C CA . VAL A 1 108 ? -11.935 -5.721 4.647 1.00 78.94 108 VAL A CA 1
ATOM 824 C C . VAL A 1 108 ? -11.391 -5.729 6.079 1.00 78.94 108 VAL A C 1
ATOM 826 O O . VAL A 1 108 ? -11.812 -4.922 6.906 1.00 78.94 108 VAL A O 1
ATOM 829 N N . SER A 1 109 ? -10.404 -6.583 6.369 1.00 79.44 109 SER A N 1
ATOM 830 C CA . SER A 1 109 ? -9.807 -6.689 7.709 1.00 79.44 109 SER A CA 1
ATOM 831 C C . SER A 1 109 ? -8.993 -5.460 8.131 1.00 79.44 109 SER A C 1
ATOM 833 O O . SER A 1 109 ? -8.768 -5.268 9.324 1.00 79.44 109 SER A O 1
ATOM 835 N N . PHE A 1 110 ? -8.580 -4.608 7.188 1.00 79.44 110 PHE A N 1
ATOM 836 C CA . PHE A 1 110 ? -7.747 -3.426 7.441 1.00 79.44 110 PHE A CA 1
ATOM 837 C C . PHE A 1 110 ? -8.521 -2.099 7.355 1.00 79.44 110 PHE A C 1
ATOM 839 O O . PHE A 1 110 ? -7.983 -1.055 7.724 1.00 79.44 110 PHE A O 1
ATOM 846 N N . LEU A 1 111 ? -9.802 -2.125 6.960 1.00 78.75 111 LEU A N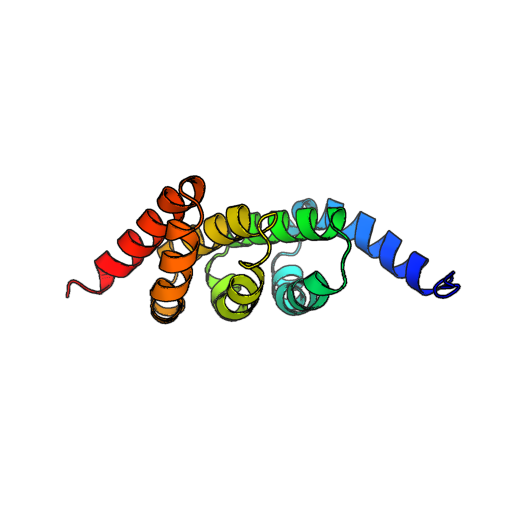 1
ATOM 847 C CA . LEU A 1 111 ? -10.710 -0.970 6.987 1.00 78.75 111 LEU A CA 1
ATOM 848 C C . LEU A 1 111 ? -10.702 -0.171 8.303 1.00 78.75 111 LEU A C 1
ATOM 850 O O . LEU A 1 111 ? -10.612 1.058 8.233 1.00 78.75 111 LEU A O 1
ATOM 854 N N . PRO A 1 112 ? -10.790 -0.792 9.501 1.00 80.19 112 PRO A N 1
ATOM 855 C CA . PRO A 1 112 ? -10.758 -0.033 10.749 1.00 80.19 112 PRO A CA 1
ATOM 856 C C . PRO A 1 112 ? -9.428 0.706 10.950 1.00 80.19 112 PRO A C 1
ATOM 858 O O . PRO A 1 112 ? -9.440 1.848 11.404 1.00 80.19 112 PRO A O 1
ATOM 861 N N . MET A 1 113 ? -8.300 0.115 10.543 1.00 78.88 113 MET A N 1
ATOM 862 C CA . MET A 1 113 ? -6.988 0.765 10.614 1.00 78.88 113 MET A CA 1
ATOM 863 C C . MET A 1 113 ? -6.927 1.985 9.684 1.00 78.88 113 MET A C 1
ATOM 865 O O . MET A 1 113 ? -6.539 3.074 10.099 1.00 78.88 113 MET A O 1
ATOM 869 N N . LEU A 1 114 ? -7.391 1.826 8.440 1.00 79.56 114 LEU A N 1
ATOM 870 C CA . LEU A 1 114 ? -7.449 2.906 7.451 1.00 79.56 114 LEU A CA 1
ATOM 871 C C . LEU A 1 114 ? -8.370 4.040 7.904 1.00 79.56 114 LEU A C 1
ATOM 873 O O . LEU A 1 114 ? -8.051 5.212 7.719 1.00 79.56 114 LEU A O 1
ATOM 877 N N . ARG A 1 115 ? -9.486 3.705 8.562 1.00 78.88 115 ARG A N 1
ATOM 878 C CA . ARG A 1 115 ? -10.387 4.689 9.170 1.00 78.88 115 ARG A CA 1
ATOM 879 C C . ARG A 1 115 ? -9.669 5.526 10.226 1.00 78.88 115 ARG A C 1
ATOM 881 O O . ARG A 1 115 ? -9.823 6.742 10.203 1.00 78.88 115 ARG A O 1
ATOM 888 N N . ILE A 1 116 ? -8.888 4.908 11.113 1.00 81.19 116 ILE A N 1
ATOM 889 C CA . ILE A 1 116 ? -8.125 5.627 12.146 1.00 81.19 116 ILE A CA 1
ATOM 890 C C . ILE A 1 116 ? -7.131 6.596 11.495 1.00 81.19 116 ILE A C 1
ATOM 892 O O . ILE A 1 116 ? -7.112 7.772 11.847 1.00 81.19 116 ILE A O 1
ATOM 896 N N . VAL A 1 117 ? -6.386 6.141 10.486 1.00 78.25 117 VAL A N 1
ATOM 897 C CA . VAL A 1 117 ? -5.422 6.979 9.753 1.00 78.25 117 VAL A CA 1
ATOM 898 C C . VAL A 1 117 ? -6.111 8.164 9.058 1.00 78.25 117 VAL A C 1
ATOM 900 O O . VAL A 1 117 ? -5.642 9.298 9.147 1.00 78.25 117 VAL A O 1
ATOM 903 N N . GLY A 1 118 ? -7.266 7.940 8.423 1.00 75.25 118 GLY A N 1
ATOM 904 C CA . GLY A 1 118 ? -8.066 9.012 7.820 1.00 75.25 118 GLY A CA 1
ATOM 905 C C . GLY A 1 118 ? -8.609 10.016 8.840 1.00 75.25 118 GLY A C 1
ATOM 906 O O . GLY A 1 118 ? -8.656 11.209 8.562 1.00 75.25 118 GLY A O 1
ATOM 907 N N . GLN A 1 119 ? -8.979 9.564 10.041 1.00 77.31 119 GLN A N 1
ATOM 908 C CA . GLN A 1 119 ? -9.394 10.455 11.134 1.00 77.31 119 GLN A CA 1
ATOM 909 C C . GLN A 1 119 ? -8.229 11.301 11.663 1.00 77.31 119 GLN A C 1
ATOM 911 O O . GLN A 1 119 ? -8.431 12.443 12.064 1.00 77.31 119 GLN A O 1
ATOM 916 N N . GLN A 1 120 ? -7.008 10.763 11.640 1.00 77.69 120 GLN A N 1
ATOM 917 C CA . GLN A 1 120 ? -5.805 11.484 12.058 1.00 77.69 120 GLN A CA 1
ATOM 918 C C . GLN A 1 120 ? -5.324 12.506 11.023 1.00 77.69 120 GLN A C 1
ATOM 920 O O . GLN A 1 120 ? -4.622 13.449 11.380 1.00 77.69 120 GLN A O 1
ATOM 925 N N . SER A 1 121 ? -5.659 12.331 9.743 1.00 70.25 121 SER A N 1
ATOM 926 C CA . SER A 1 121 ? -5.228 13.233 8.673 1.00 70.25 121 SER A CA 1
ATOM 927 C C . SER A 1 121 ? -6.351 13.483 7.663 1.00 70.25 121 SER A C 1
ATOM 929 O O . SER A 1 121 ? -6.638 12.619 6.833 1.00 70.25 121 SER A O 1
ATOM 931 N N . PRO A 1 122 ? -6.951 14.689 7.644 1.00 73.62 122 PRO A N 1
ATOM 932 C CA . PRO A 1 122 ? -8.073 14.990 6.758 1.00 73.62 122 PRO A CA 1
ATOM 933 C C . PRO A 1 122 ? -7.714 14.966 5.263 1.00 73.62 122 PRO A C 1
ATOM 935 O O . PRO A 1 122 ? -8.594 14.754 4.436 1.00 73.62 122 PRO A O 1
ATOM 938 N N . ALA A 1 123 ? -6.435 15.100 4.898 1.00 74.44 123 ALA A N 1
ATOM 939 C CA . ALA A 1 123 ? -5.962 14.898 3.522 1.00 74.44 123 ALA A CA 1
ATOM 940 C C . ALA A 1 123 ? -6.127 13.439 3.039 1.00 74.44 123 ALA A C 1
ATOM 942 O O . ALA A 1 1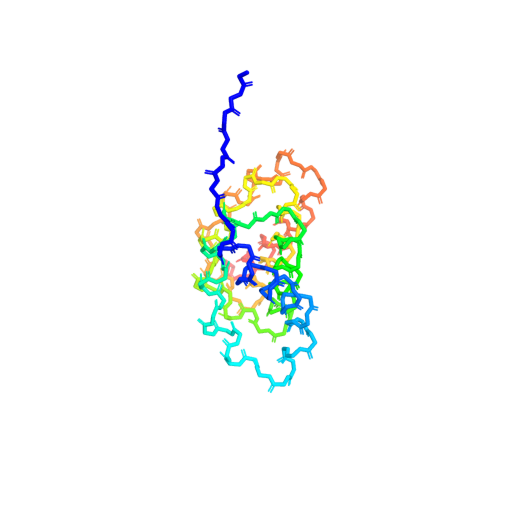23 ? -6.285 13.169 1.850 1.00 74.44 123 ALA A O 1
ATOM 943 N N . LEU A 1 124 ? -6.142 12.486 3.974 1.00 73.12 124 LEU A N 1
ATOM 944 C CA . LEU A 1 124 ? -6.213 11.050 3.711 1.00 73.12 124 LEU A CA 1
ATOM 945 C C . LEU A 1 124 ? -7.653 10.523 3.685 1.00 73.12 124 LEU A C 1
ATOM 947 O O . LEU A 1 124 ? -7.898 9.435 3.159 1.00 73.12 124 LEU A O 1
ATOM 951 N N . LEU A 1 125 ? -8.619 11.306 4.184 1.00 77.06 125 LEU A N 1
ATOM 952 C CA . LEU A 1 125 ? -10.044 10.956 4.181 1.00 77.06 125 LEU A CA 1
ATOM 953 C C . LEU A 1 125 ? -10.556 10.595 2.786 1.00 77.06 125 LEU A C 1
ATOM 955 O O . LEU A 1 125 ? -11.339 9.657 2.662 1.00 77.06 125 LEU A O 1
ATOM 959 N N . GLY A 1 126 ? -10.092 11.291 1.742 1.00 78.62 126 GLY A N 1
ATOM 960 C CA . GLY A 1 126 ? -10.479 10.996 0.360 1.00 78.62 126 GLY A CA 1
ATOM 961 C C . GLY A 1 126 ? -10.091 9.578 -0.071 1.00 78.62 126 GLY A C 1
ATOM 962 O O . GLY A 1 126 ? -10.912 8.852 -0.628 1.00 78.62 126 GLY A O 1
ATOM 963 N N . HIS A 1 127 ? -8.871 9.145 0.255 1.00 79.25 127 HIS A N 1
ATOM 964 C CA . HIS A 1 127 ? -8.396 7.791 -0.040 1.00 79.25 127 HIS A CA 1
ATOM 965 C C . HIS A 1 127 ? -9.174 6.741 0.764 1.00 79.25 127 HIS A C 1
ATOM 967 O O . HIS A 1 127 ? -9.659 5.756 0.211 1.00 79.25 127 HIS A O 1
ATOM 973 N N . VAL A 1 128 ? -9.388 6.988 2.058 1.00 79.69 128 VAL A N 1
ATOM 974 C CA . VAL A 1 128 ? -10.135 6.078 2.940 1.00 79.69 128 VAL A CA 1
ATOM 975 C C . VAL A 1 128 ? -11.595 5.929 2.506 1.00 79.69 128 VAL A C 1
ATOM 977 O O . VAL A 1 128 ? -12.140 4.826 2.557 1.00 79.69 128 VAL A O 1
ATOM 980 N N . ALA A 1 129 ? -12.229 7.011 2.050 1.00 80.31 129 ALA A N 1
ATOM 981 C CA . ALA A 1 129 ? -13.589 6.981 1.525 1.00 80.31 129 ALA A CA 1
ATOM 982 C C . ALA A 1 129 ? -13.684 6.135 0.248 1.00 80.31 129 ALA A C 1
ATOM 984 O O . ALA A 1 129 ? -14.613 5.341 0.121 1.00 80.31 129 ALA A O 1
ATOM 985 N N . LYS A 1 130 ? -12.701 6.234 -0.661 1.00 81.50 130 LYS A N 1
ATOM 986 C CA . LYS A 1 130 ? -12.640 5.388 -1.866 1.00 81.50 130 LYS A CA 1
ATOM 987 C C . LYS A 1 130 ? -12.508 3.903 -1.517 1.00 81.50 130 LYS A C 1
ATOM 989 O O . LYS A 1 130 ? -13.206 3.094 -2.119 1.00 81.50 130 LYS A O 1
ATOM 994 N N . ILE A 1 131 ? -11.681 3.553 -0.526 1.00 80.75 131 ILE A N 1
ATOM 995 C CA . ILE A 1 131 ? -11.529 2.161 -0.063 1.00 80.75 131 ILE A CA 1
ATOM 996 C C . ILE A 1 131 ? -12.830 1.655 0.569 1.00 80.75 131 ILE A C 1
ATOM 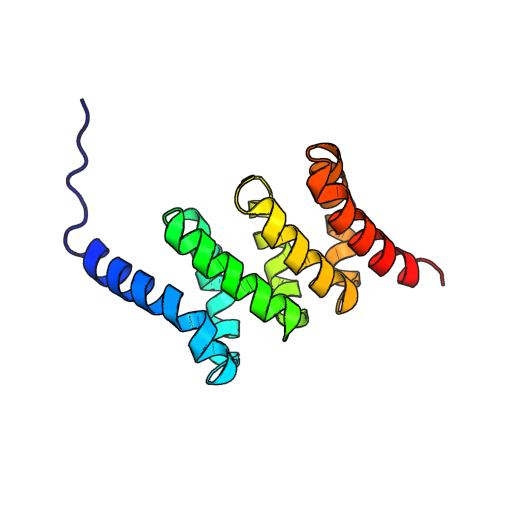998 O O . ILE A 1 131 ? -13.304 0.578 0.217 1.00 80.75 131 ILE A O 1
ATOM 1002 N N . HIS A 1 132 ? -13.447 2.434 1.466 1.00 75.94 132 HIS A N 1
ATOM 1003 C CA . HIS A 1 132 ? -14.741 2.066 2.052 1.00 75.94 132 HIS A CA 1
ATOM 1004 C C . HIS A 1 132 ? -15.834 1.918 0.995 1.00 75.94 132 HIS A C 1
ATOM 1006 O O . HIS A 1 132 ? -16.649 1.014 1.117 1.00 75.94 132 HIS A O 1
ATOM 1012 N N . GLY A 1 133 ? -15.849 2.777 -0.027 1.00 75.25 133 GLY A N 1
ATOM 1013 C CA . GLY A 1 133 ? -16.779 2.669 -1.147 1.00 75.25 133 GLY A CA 1
ATOM 1014 C C . GLY A 1 133 ? -16.565 1.378 -1.934 1.00 75.25 133 GLY A C 1
ATOM 1015 O O . GLY A 1 133 ? -17.514 0.632 -2.138 1.00 75.25 133 GLY A O 1
ATOM 1016 N N . ALA A 1 134 ? -15.317 1.068 -2.296 1.00 73.19 134 ALA A N 1
ATOM 1017 C CA . ALA A 1 134 ? -14.971 -0.160 -3.013 1.00 73.19 134 ALA A CA 1
ATOM 1018 C C . ALA A 1 134 ? -15.392 -1.417 -2.241 1.00 73.19 134 ALA A C 1
ATOM 1020 O O . ALA A 1 134 ? -15.974 -2.334 -2.812 1.00 73.19 134 ALA A O 1
ATOM 1021 N N . VAL A 1 135 ? -15.132 -1.440 -0.929 1.00 67.75 135 VAL A N 1
ATOM 1022 C CA . VAL A 1 135 ? -15.458 -2.585 -0.074 1.00 67.75 135 VAL A CA 1
ATOM 1023 C C . VAL A 1 135 ? -16.959 -2.651 0.260 1.00 67.75 135 VAL A C 1
ATOM 1025 O O . VAL A 1 135 ? -17.536 -3.733 0.339 1.00 67.75 135 VAL A O 1
ATOM 1028 N N . GLY A 1 136 ? -17.612 -1.500 0.428 1.00 58.28 136 GLY A N 1
ATOM 1029 C CA . GLY A 1 136 ? -19.041 -1.394 0.725 1.00 58.28 136 GLY A CA 1
ATOM 1030 C C . GLY A 1 136 ? -19.930 -1.928 -0.396 1.00 58.28 136 GLY A C 1
ATOM 1031 O O . GLY A 1 136 ? -20.944 -2.549 -0.102 1.00 58.28 136 GLY A O 1
ATOM 1032 N N . ILE A 1 137 ? -19.500 -1.792 -1.656 1.00 58.44 137 ILE A N 1
ATOM 1033 C CA . ILE A 1 137 ? -20.194 -2.351 -2.829 1.00 58.44 137 ILE A CA 1
ATOM 1034 C C . ILE A 1 137 ? -20.327 -3.885 -2.740 1.00 58.44 137 ILE A C 1
ATOM 1036 O O . ILE A 1 137 ? -21.303 -4.437 -3.228 1.00 58.44 137 ILE A O 1
ATOM 1040 N N . ILE A 1 138 ? -19.384 -4.595 -2.108 1.00 52.84 138 ILE A N 1
ATOM 1041 C CA . ILE A 1 138 ? -19.429 -6.073 -2.014 1.00 52.84 138 ILE A CA 1
ATOM 1042 C C . ILE A 1 138 ? -20.180 -6.526 -0.763 1.00 52.84 138 ILE A C 1
ATOM 1044 O O . ILE A 1 138 ? -20.607 -7.671 -0.680 1.00 52.84 138 ILE A O 1
ATOM 1048 N N . SER A 1 139 ? -20.319 -5.639 0.225 1.00 41.31 139 SER A N 1
ATOM 1049 C CA . SER A 1 139 ? -21.063 -5.927 1.450 1.00 41.31 139 SER A CA 1
ATOM 1050 C C . SER A 1 139 ? -22.572 -5.695 1.297 1.00 41.31 139 SER A C 1
ATOM 1052 O O . SER A 1 139 ? -23.306 -5.961 2.246 1.00 41.31 139 SER A O 1
ATOM 1054 N N . GLU A 1 140 ? -23.027 -5.214 0.135 1.00 41.75 140 GLU A N 1
ATOM 1055 C CA . GLU A 1 140 ? -24.437 -5.122 -0.254 1.00 41.75 140 GLU A CA 1
ATOM 1056 C C . GLU A 1 140 ? -24.795 -6.260 -1.224 1.00 41.75 140 GLU A C 1
ATOM 1058 O O . GLU A 1 140 ? -25.017 -6.030 -2.409 1.00 41.75 140 GLU A O 1
ATOM 1063 N N . VAL A 1 141 ? -24.820 -7.504 -0.726 1.00 34.97 141 VAL A N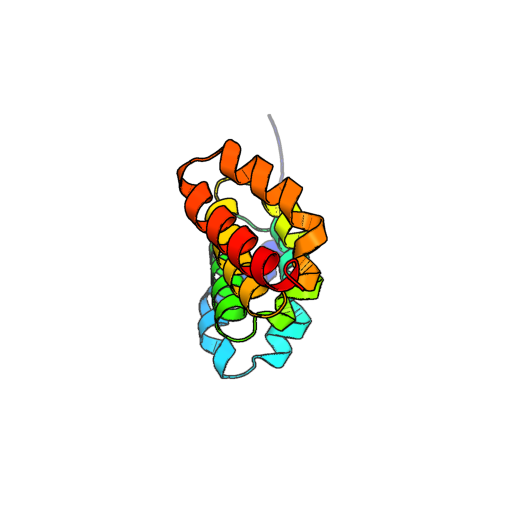 1
ATOM 1064 C CA . VAL A 1 141 ? -25.561 -8.628 -1.338 1.00 34.97 141 VAL A CA 1
ATOM 1065 C C . VAL A 1 141 ? -26.052 -9.581 -0.254 1.00 34.97 141 VAL A C 1
ATOM 1067 O O . VAL A 1 141 ? -25.227 -9.963 0.608 1.00 34.97 141 VAL A O 1
#

InterPro domains:
  IPR039888 Protein melted-like [PTHR21630] (15-140)

Radius of gyration: 16.68 Å; chains: 1; bounding box: 58×27×41 Å

pLDDT: mean 71.07, std 13.14, range [34.97, 85.06]

Secondary structure (DSSP, 8-state):
-------TTHHHHHHHHHHHHHHHHHHTTT-HHHHHHHHHHHHHHGGGS-HHHHHHHHHHHHHHHHH-GGGGGGGHHHHHHHTTSHHHHHHHHHHHHHHHHH-GGGTGGGHHHHHHHHHH-TTTHHHHHHHHHHHHTTS--

Foldseek 3Di:
DDDDPDDPPVVVVLVVVLVVLQCVLVCCVVCVPVCLVCLVVLLVCLVVDDPVSVVSNLVNLLVCLVPPLVSCLVVLVSLLVVCVPVSNVQSSLNSLLSNLQVPLVSCPVVLVSLVVSCVVPVVSVVSSVSSCVSNVVVVPD

Organism: NCBI:txid230148

Sequence (141 aa):
MSRSHCGGIKRLEFCCNHMLLRVLPSVYPRQPDTIHCHLGNLTAMMSQLESPEQQHLIRLIQIVAEQHPLMLSPQVPTLVGYLGDQSLTEALLGALVDVSQASPSSLVSFLPMLRIVGQQSPALLGHVAKIHGAVGIISEV